Protein 2WFB (pdb70)

Foldseek 3Di:
DADAQWEWFQAQDDDQFGWTAQDQLQGQWIWIARNVVRDTDTGGLVVLNVDPDCSLVVRLVSCLVVRHAEYEHAFDDAVSFVSNVVSNHFYFYRRGPGGNNVRSVCVVVVNTDGDPGTDD

Radius of gyration: 12.36 Å; Cα contacts (8 Å, |Δi|>4): 293; chains: 1; bounding box: 31×24×32 Å

CATH classification: 3.30.420.130

Structure (mmCIF, N/CA/C/O backbone):
data_2WFB
#
_entry.id   2WFB
#
_cell.length_a   43.078
_cell.length_b   43.078
_cell.length_c   106.085
_cell.angle_alpha   90.00
_cell.angle_beta   90.00
_cell.angle_gamma   120.00
#
_symmetry.space_group_name_H-M   'P 31 2 1'
#
loop_
_entity.id
_entity.type
_entity.pdbx_description
1 polymer 'PUTATIVE UNCHARACTERIZED PROTEIN ORP'
2 non-polymer 'PHOSPHATE ION'
3 non-polymer 'ACETATE ION'
4 water water
#
loop_
_atom_site.group_PDB
_atom_site.id
_atom_site.type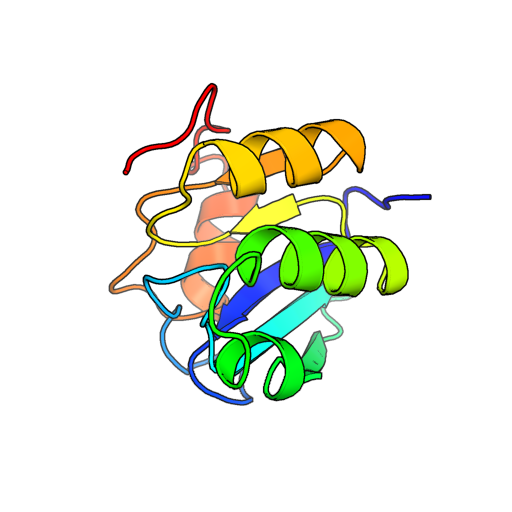_symbol
_atom_site.label_atom_id
_atom_site.label_alt_id
_atom_site.label_comp_id
_atom_site.label_asym_id
_atom_site.label_entity_id
_atom_site.label_seq_id
_atom_site.pdbx_PDB_ins_code
_atom_site.Cartn_x
_atom_site.Cartn_y
_atom_site.Cartn_z
_atom_site.occupancy
_atom_site.B_iso_or_equiv
_atom_site.auth_seq_id
_atom_site.auth_comp_id
_atom_site.auth_asym_id
_atom_site.auth_atom_id
_atom_site.pdbx_PDB_model_num
ATOM 1 N N . ALA A 1 1 ? 5.965 44.597 17.530 1.00 42.14 1 ALA A N 1
ATOM 2 C CA . ALA A 1 1 ? 4.832 45.021 16.641 1.00 41.38 1 ALA A CA 1
ATOM 3 C C . ALA A 1 1 ? 4.642 44.047 15.470 1.00 40.80 1 ALA A C 1
ATOM 4 O O . ALA A 1 1 ? 5.494 43.171 15.235 1.00 41.00 1 ALA A O 1
ATOM 6 N N . SER A 1 2 ? 3.524 44.189 14.755 1.00 39.21 2 SER A N 1
ATOM 7 C CA . SER A 1 2 ? 3.243 43.346 13.585 1.00 37.74 2 SER A CA 1
ATOM 8 C C . SER A 1 2 ? 4.034 43.821 12.361 1.00 36.45 2 SER A C 1
ATOM 9 O O . SER A 1 2 ? 4.087 45.014 12.076 1.00 36.50 2 SER A O 1
ATOM 12 N N . HIS A 1 3 ? 4.638 42.879 11.648 1.00 34.64 3 HIS A N 1
ATOM 13 C CA . HIS A 1 3 ? 5.404 43.165 10.453 1.00 33.03 3 HIS A CA 1
ATOM 14 C C . HIS A 1 3 ? 4.625 42.672 9.242 1.00 31.18 3 HIS A C 1
ATOM 15 O O . HIS A 1 3 ? 4.330 41.490 9.116 1.00 30.08 3 HIS A O 1
ATOM 22 N N . MET A 1 4 ? 4.286 43.599 8.356 1.00 29.06 4 MET A N 1
ATOM 23 C CA . MET A 1 4 ? 3.378 43.327 7.240 1.00 27.18 4 MET A CA 1
ATOM 24 C C . MET A 1 4 ? 3.804 42.152 6.324 1.00 25.06 4 MET A C 1
ATOM 25 O O . MET A 1 4 ? 2.952 41.382 5.857 1.00 25.31 4 MET A O 1
ATOM 30 N N . GLN A 1 5 ? 5.104 42.008 6.106 1.00 22.74 5 GLN A N 1
ATOM 31 C CA . GLN A 1 5 ? 5.650 40.940 5.273 1.00 21.28 5 GLN A CA 1
ATOM 32 C C . GLN A 1 5 ? 5.847 39.607 5.987 1.00 20.77 5 GLN A C 1
ATOM 33 O O . GLN A 1 5 ? 6.447 38.705 5.422 1.00 20.32 5 GLN A O 1
ATOM 39 N N . ARG A 1 6 ? 5.361 39.485 7.228 1.00 20.23 6 ARG A N 1
ATOM 40 C CA . ARG A 1 6 ? 5.288 38.166 7.900 1.00 19.91 6 ARG A CA 1
ATOM 41 C C . ARG A 1 6 ? 3.866 37.669 7.798 1.00 18.35 6 ARG A C 1
ATOM 42 O O . ARG A 1 6 ? 2.946 38.203 8.425 1.00 17.18 6 ARG A O 1
ATOM 50 N N . ILE A 1 7 ? 3.708 36.663 6.959 1.00 17.65 7 ILE A N 1
ATOM 51 C CA . ILE A 1 7 ? 2.395 36.159 6.585 1.00 16.34 7 ILE A CA 1
ATOM 52 C C . ILE A 1 7 ? 2.169 34.841 7.330 1.00 15.53 7 ILE A C 1
ATOM 53 O O . ILE A 1 7 ? 2.917 33.905 7.133 1.00 15.49 7 ILE A O 1
ATOM 58 N N . ALA A 1 8 ? 1.164 34.804 8.210 1.00 14.50 8 ALA A N 1
ATOM 59 C CA . ALA A 1 8 ? 0.777 33.575 8.880 1.00 14.74 8 ALA A CA 1
ATOM 60 C C . ALA A 1 8 ? -0.346 32.889 8.096 1.00 14.04 8 ALA A C 1
ATOM 61 O O . ALA A 1 8 ? -1.273 33.525 7.634 1.00 15.00 8 ALA A O 1
ATOM 63 N N . VAL A 1 9 ? -0.240 31.584 7.939 1.00 13.69 9 VAL A N 1
ATOM 64 C CA . VAL A 1 9 ? -1.263 30.840 7.233 1.00 12.99 9 VAL A CA 1
ATOM 65 C C . VAL A 1 9 ? -1.658 29.681 8.140 1.00 13.36 9 VAL A C 1
ATOM 66 O O . VAL A 1 9 ? -0.786 28.935 8.569 1.00 12.76 9 VAL A O 1
ATOM 70 N N . THR A 1 10 ? -2.960 29.537 8.427 1.00 12.76 10 THR A N 1
ATOM 71 C CA . THR A 1 10 ? -3.454 28.388 9.205 1.00 13.60 10 THR A CA 1
ATOM 72 C C . THR A 1 10 ? -3.130 27.075 8.504 1.00 14.39 10 THR A C 1
ATOM 73 O O . THR A 1 10 ? -3.301 26.944 7.296 1.00 13.95 10 THR A O 1
ATOM 77 N N . ALA A 1 11 ? -2.628 26.106 9.271 1.00 15.09 11 ALA A N 1
ATOM 78 C CA . ALA A 1 11 ? -2.033 24.925 8.683 1.00 15.72 11 ALA A CA 1
ATOM 79 C C . ALA A 1 11 ? -2.396 23.677 9.475 1.00 17.11 11 ALA A C 1
ATOM 80 O O . ALA A 1 11 ? -2.636 23.735 10.681 1.00 16.84 11 ALA A O 1
ATOM 82 N N . GLU A 1 12 ? -2.425 22.548 8.782 1.00 18.52 12 GLU A N 1
ATOM 83 C CA . GLU A 1 12 ? -2.819 21.287 9.374 1.00 20.75 12 GLU A CA 1
ATOM 84 C C . GLU A 1 12 ? -1.597 20.571 9.958 1.00 22.42 12 GLU A C 1
ATOM 85 O O . GLU A 1 12 ? -1.724 19.540 10.621 1.00 23.73 12 GLU A O 1
ATOM 91 N N . GLY A 1 13 ? -0.426 21.178 9.765 1.00 22.99 13 GLY A N 1
ATOM 92 C CA . GLY A 1 13 ? 0.876 20.643 10.149 1.00 23.23 13 GLY A CA 1
ATOM 93 C C . GLY A 1 13 ? 1.974 21.386 9.371 1.00 24.07 13 GLY A C 1
ATOM 94 O O . GLY A 1 13 ? 1.686 22.317 8.605 1.00 23.04 13 GLY A O 1
ATOM 95 N N . PRO A 1 14 ? 3.239 20.982 9.550 1.00 24.43 14 PRO A N 1
ATOM 96 C CA . PRO A 1 14 ? 4.365 21.718 8.923 1.00 24.76 14 PRO A CA 1
ATOM 97 C C . PRO A 1 14 ? 4.462 21.515 7.402 1.00 24.83 14 PRO A C 1
ATOM 98 O O . PRO A 1 14 ? 3.978 20.513 6.896 1.00 25.29 14 PRO A O 1
ATOM 102 N N . GLY A 1 15 ? 5.061 22.468 6.685 1.00 24.83 15 GLY A N 1
ATOM 103 C CA . GLY A 1 15 ? 5.334 22.298 5.260 1.00 24.32 15 GLY A CA 1
ATOM 104 C C . GLY A 1 15 ? 4.604 23.283 4.377 1.00 24.46 15 GLY A C 1
ATOM 105 O O . GLY A 1 15 ? 3.437 23.591 4.612 1.00 24.94 15 GLY A O 1
ATOM 106 N N . LEU A 1 16 ? 5.283 23.761 3.341 1.00 23.72 16 LEU A N 1
ATOM 107 C CA . LEU A 1 16 ? 4.691 24.726 2.433 1.00 23.58 16 LEU A CA 1
ATOM 108 C C . LEU A 1 16 ? 3.653 24.123 1.499 1.00 22.83 16 LEU A C 1
ATOM 109 O O . LEU A 1 16 ? 2.821 24.829 0.956 1.00 22.79 16 LEU A O 1
ATOM 114 N N . ASP A 1 17 ? 3.681 22.808 1.321 1.00 22.25 17 ASP A N 1
ATOM 115 C CA . ASP A 1 17 ? 2.775 22.189 0.374 1.00 21.98 17 ASP A CA 1
ATOM 116 C C . ASP A 1 17 ? 1.602 21.447 0.994 1.00 20.70 17 ASP A C 1
ATOM 117 O O . ASP A 1 17 ? 0.814 20.847 0.276 1.00 20.89 17 ASP A O 1
ATOM 122 N N . GLY A 1 18 ? 1.467 21.511 2.318 1.00 19.81 18 GLY A N 1
ATOM 123 C CA . GLY A 1 18 ? 0.247 21.040 2.988 1.00 18.24 18 GLY A CA 1
ATOM 124 C C . GLY A 1 18 ? -0.876 22.041 2.767 1.00 17.15 18 GLY A C 1
ATOM 125 O O . GLY A 1 18 ? -0.624 23.173 2.395 1.00 16.94 18 GLY A O 1
ATOM 126 N N . LEU A 1 19 ? -2.118 21.647 3.034 1.00 15.91 19 LEU A N 1
ATOM 127 C CA . LEU A 1 19 ? -3.275 22.503 2.773 1.00 15.00 19 LEU A CA 1
ATOM 128 C C . LEU A 1 19 ? -3.465 23.520 3.869 1.00 14.86 19 LEU A C 1
ATOM 129 O O . LEU A 1 19 ? -3.098 23.255 4.997 1.00 14.47 19 LEU A O 1
ATOM 134 N N . VAL A 1 20 ? -4.075 24.662 3.549 1.00 13.77 20 VAL A N 1
ATOM 135 C CA . VAL A 1 20 ? -4.484 25.560 4.604 1.00 14.85 20 VAL A CA 1
ATOM 136 C C . VAL A 1 20 ? -5.608 24.904 5.438 1.00 15.30 20 VAL A C 1
ATOM 137 O O . VAL A 1 20 ? -6.520 24.226 4.895 1.00 14.94 20 VAL A O 1
ATOM 141 N N . ASP A 1 21 ? -5.484 25.036 6.749 1.00 14.77 21 ASP A N 1
ATOM 142 C CA . ASP A 1 21 ? -6.508 24.574 7.680 1.00 15.48 21 ASP A CA 1
ATOM 143 C C . ASP A 1 21 ? -7.680 25.542 7.539 1.00 15.71 21 ASP A C 1
ATOM 144 O O . ASP A 1 21 ? -7.480 26.737 7.716 1.00 16.19 21 ASP A O 1
ATOM 149 N N . PRO A 1 22 ? -8.910 25.047 7.246 1.00 15.99 22 PRO A N 1
ATOM 150 C CA . PRO A 1 22 ? -10.060 25.959 7.173 1.00 16.40 22 PRO A CA 1
ATOM 151 C C . PRO A 1 22 ? -10.371 26.676 8.493 1.00 16.50 22 PRO A C 1
ATOM 152 O O . PRO A 1 22 ? -11.098 27.655 8.492 1.00 16.69 22 PRO A O 1
ATOM 156 N N . ARG A 1 23 ? -9.820 26.200 9.602 1.00 15.40 23 ARG A N 1
ATOM 157 C CA . ARG A 1 23 ? -10.168 26.764 10.892 1.00 15.22 23 ARG A CA 1
ATOM 158 C C . ARG A 1 23 ? -9.058 27.639 11.388 1.00 14.55 23 ARG A C 1
ATOM 159 O O . ARG A 1 23 ? -7.890 27.475 11.005 1.00 14.15 23 ARG A O 1
ATOM 167 N N . PHE A 1 24 ? -9.423 28.592 12.226 1.00 14.40 24 PHE A N 1
ATOM 168 C CA . PHE A 1 24 ? -8.436 29.512 12.768 1.00 13.78 24 PHE A CA 1
ATOM 169 C C . PHE A 1 24 ? -8.030 29.204 14.213 1.00 14.09 24 PHE A C 1
ATOM 170 O O . PHE A 1 24 ? -6.909 28.778 14.457 1.00 14.70 24 PHE A O 1
ATOM 178 N N . GLY A 1 25 ? -8.934 29.419 15.170 1.00 14.46 25 GLY A N 1
ATOM 179 C CA . GLY A 1 25 ? -8.600 29.260 16.588 1.00 14.00 25 GLY A CA 1
ATOM 180 C C . GLY A 1 25 ? -8.125 27.871 16.952 1.00 14.68 25 GLY A C 1
ATOM 181 O O . GLY A 1 25 ? -7.260 27.711 17.826 1.00 14.33 25 GLY A O 1
ATOM 182 N N . ARG A 1 26 ? -8.666 26.878 16.248 1.00 14.86 26 ARG A N 1
ATOM 183 C CA . ARG A 1 26 ? -8.382 25.475 16.499 1.00 14.91 26 ARG A CA 1
ATOM 184 C C . ARG A 1 26 ? -7.593 24.820 15.353 1.00 14.83 26 ARG A C 1
ATOM 185 O O . ARG A 1 26 ? -7.584 23.580 15.221 1.00 15.45 26 ARG A O 1
ATOM 193 N N . ALA A 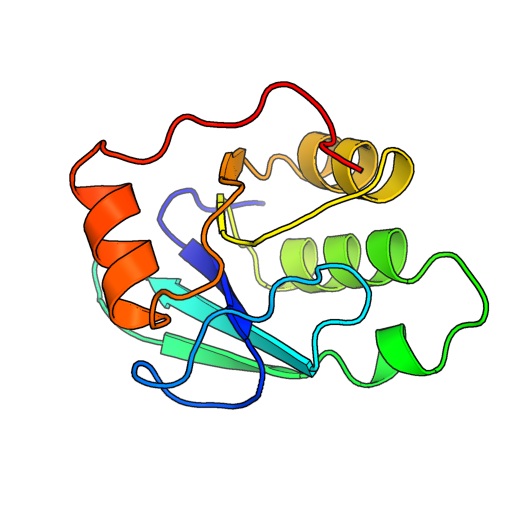1 27 ? -6.918 25.638 14.539 1.00 13.16 27 ALA A N 1
ATOM 194 C CA . ALA A 1 27 ? -5.929 25.121 13.588 1.00 12.66 27 ALA A CA 1
ATOM 195 C C . ALA A 1 27 ? -4.850 24.332 14.311 1.00 12.40 27 ALA A C 1
ATOM 196 O O . ALA A 1 27 ? -4.508 24.629 15.459 1.00 12.46 27 ALA A O 1
ATOM 198 N N . ALA A 1 28 ? -4.278 23.332 13.649 1.00 13.14 28 ALA A N 1
ATOM 199 C CA . ALA A 1 28 ? -3.115 22.605 14.229 1.00 13.78 28 ALA A CA 1
ATOM 200 C C . ALA A 1 28 ? -1.937 23.574 14.517 1.00 13.80 28 ALA A C 1
ATOM 201 O O . ALA A 1 28 ? -1.213 23.434 15.510 1.00 13.06 28 ALA A O 1
ATOM 203 N N . GLY A 1 29 ? -1.770 24.561 13.641 1.00 13.19 29 GLY A N 1
ATOM 204 C CA . GLY A 1 29 ? -0.680 25.503 13.749 1.00 12.87 29 GLY A CA 1
ATOM 205 C C . GLY A 1 29 ? -0.726 26.488 12.599 1.00 13.14 29 GLY A C 1
ATOM 206 O O . GLY A 1 29 ? -1.715 26.553 11.860 1.00 12.60 29 GLY A O 1
ATOM 207 N N . PHE A 1 30 ? 0.363 27.243 12.453 1.00 13.16 30 PHE A N 1
ATOM 208 C CA . PHE A 1 30 ? 0.492 28.312 11.464 1.00 13.42 30 PHE A CA 1
ATOM 209 C C . PHE A 1 30 ? 1.845 28.188 10.838 1.00 13.87 30 PHE A C 1
ATOM 210 O O . PHE A 1 30 ? 2.847 28.081 11.543 1.00 14.11 30 PHE A O 1
ATOM 218 N N . VAL A 1 31 ? 1.878 28.184 9.516 1.00 14.16 31 VAL A N 1
ATOM 219 C CA . VAL A 1 31 ? 3.124 28.349 8.802 1.00 15.38 31 VAL A CA 1
ATOM 220 C C . VAL A 1 31 ? 3.287 29.855 8.613 1.00 16.40 31 VAL A C 1
ATOM 221 O O . VAL A 1 31 ? 2.442 30.507 7.997 1.00 16.98 31 VAL A O 1
ATOM 225 N N . VAL A 1 32 ? 4.354 30.404 9.185 1.00 17.33 32 VAL A N 1
ATOM 226 C CA . VAL A 1 32 ? 4.634 31.831 9.123 1.00 18.56 32 VAL A CA 1
ATOM 227 C C . VAL A 1 32 ? 5.762 32.068 8.114 1.00 19.95 32 VAL A C 1
ATOM 228 O O . VAL A 1 32 ? 6.839 31.506 8.271 1.00 19.70 32 VAL A O 1
ATOM 232 N N . VAL A 1 33 ? 5.513 32.883 7.094 1.00 22.04 33 VAL A N 1
ATOM 233 C CA . VAL A 1 33 ? 6.496 33.072 6.006 1.00 25.45 33 VAL A CA 1
ATOM 234 C C . VAL A 1 33 ? 6.862 34.538 5.835 1.00 27.65 33 VAL A C 1
ATOM 235 O O . VAL A 1 33 ? 6.008 35.423 5.945 1.00 27.67 33 VAL A O 1
ATOM 239 N N . ASP A 1 34 ? 8.140 34.787 5.571 1.00 30.19 34 ASP A N 1
ATOM 240 C CA . ASP A 1 34 ? 8.610 36.124 5.271 1.00 32.80 34 ASP A CA 1
ATOM 241 C C . ASP A 1 34 ? 8.477 36.322 3.767 1.00 33.46 34 ASP A C 1
ATOM 242 O O . ASP A 1 34 ? 9.191 35.663 2.999 1.00 33.86 34 ASP A O 1
ATOM 247 N N . ALA A 1 35 ? 7.571 37.215 3.355 1.00 34.45 35 ALA A N 1
ATOM 248 C CA . ALA A 1 35 ? 7.252 37.442 1.927 1.00 35.99 35 ALA A CA 1
ATOM 249 C C . ALA A 1 35 ? 8.502 37.693 1.060 1.00 37.54 35 ALA A C 1
ATOM 250 O O . ALA A 1 35 ? 8.545 37.333 -0.116 1.00 38.04 35 ALA A O 1
ATOM 252 N N . ALA A 1 36 ? 9.489 38.336 1.662 1.00 39.54 36 ALA A N 1
ATOM 253 C CA . ALA A 1 36 ? 10.843 38.438 1.134 1.00 42.04 36 ALA A CA 1
ATOM 254 C C . ALA A 1 36 ? 11.669 38.534 2.397 1.00 43.27 36 ALA A C 1
ATOM 255 O O . ALA A 1 36 ? 11.844 39.668 2.887 1.00 44.32 36 ALA A O 1
ATOM 257 N N . THR A 1 37 ? 12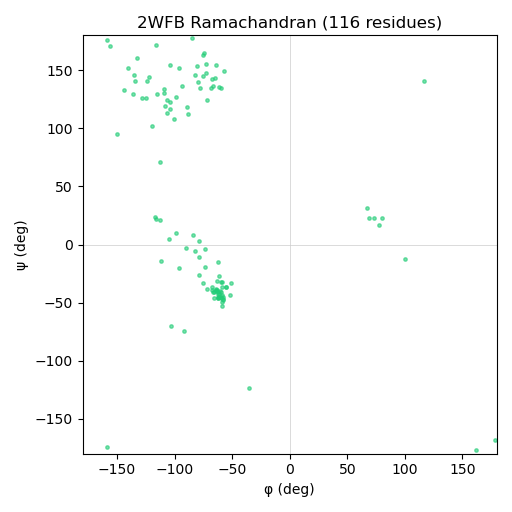.228 37.431 2.934 1.00 43.81 37 THR A N 1
ATOM 258 C CA . THR A 1 37 ? 12.785 36.215 2.250 1.00 44.07 37 THR A CA 1
ATOM 259 C C . THR A 1 37 ? 12.256 35.536 0.959 1.00 43.61 37 THR A C 1
ATOM 260 O O . THR A 1 37 ? 12.144 36.242 -0.056 1.00 44.40 37 THR A O 1
ATOM 264 N N . MET A 1 38 ? 11.893 34.236 0.920 1.00 42.45 38 MET A N 1
ATOM 265 C CA . MET A 1 38 ? 10.846 33.520 1.684 1.00 40.88 38 MET A CA 1
ATOM 266 C C . MET A 1 38 ? 11.206 32.444 2.741 1.00 38.75 38 MET A C 1
ATOM 267 O O . MET A 1 38 ? 10.950 31.252 2.552 1.00 38.94 38 MET A O 1
ATOM 272 N N . ALA A 1 39 ? 11.747 32.853 3.872 1.00 36.23 39 ALA A N 1
ATOM 273 C CA . ALA A 1 39 ? 11.942 31.930 4.973 1.00 33.89 39 ALA A CA 1
ATOM 274 C C . ALA A 1 39 ? 10.582 31.591 5.619 1.00 32.31 39 ALA A C 1
ATOM 275 O O . ALA A 1 39 ? 9.673 32.420 5.639 1.00 31.66 39 ALA A O 1
ATOM 277 N N . ALA A 1 40 ? 10.455 30.364 6.121 1.00 30.38 40 ALA A N 1
ATOM 278 C CA . ALA A 1 40 ? 9.233 29.902 6.778 1.00 28.40 40 ALA A CA 1
ATOM 279 C C . ALA A 1 40 ? 9.506 29.145 8.084 1.00 27.21 40 ALA A C 1
ATOM 280 O O . ALA A 1 40 ? 10.507 28.446 8.204 1.00 27.35 40 ALA A O 1
ATOM 282 N N . GLU A 1 41 ? 8.617 29.282 9.062 1.00 24.92 41 GLU A N 1
ATOM 283 C CA . GLU A 1 41 ? 8.669 28.448 10.259 1.00 23.24 41 GLU A CA 1
ATOM 284 C C . GLU A 1 41 ? 7.266 27.906 10.534 1.00 21.76 41 GLU A C 1
ATOM 285 O O . GLU A 1 41 ? 6.287 28.451 10.033 1.00 21.66 41 GLU A O 1
ATOM 291 N N . TYR A 1 42 ? 7.180 26.836 11.317 1.00 19.96 42 TYR A N 1
ATOM 292 C CA . TYR A 1 42 ? 5.908 26.306 11.771 1.00 19.07 42 TYR A CA 1
ATOM 293 C C . TYR A 1 42 ? 5.700 26.619 13.250 1.00 18.49 42 TYR A C 1
ATOM 294 O O . TYR A 1 42 ? 6.544 26.294 14.090 1.00 19.14 42 TYR A O 1
ATOM 303 N N . VAL A 1 43 ? 4.588 27.276 13.553 1.00 17.78 43 VAL A N 1
ATOM 304 C CA . VAL A 1 43 ? 4.217 27.681 14.908 1.00 17.53 43 VAL A CA 1
ATOM 305 C C . VAL A 1 43 ? 3.079 26.766 15.356 1.00 18.13 43 VAL A C 1
ATOM 306 O O . VAL A 1 43 ? 1.985 26.793 14.787 1.00 16.63 43 VAL A O 1
ATOM 310 N N . ASP A 1 44 ? 3.372 25.934 16.351 1.00 18.27 44 ASP A N 1
ATOM 311 C CA . ASP A 1 44 ? 2.412 24.971 16.892 1.00 19.44 44 ASP A CA 1
ATOM 312 C C . ASP A 1 44 ? 1.258 25.670 17.632 1.00 18.66 44 ASP A C 1
ATOM 313 O O . ASP A 1 44 ? 1.484 26.589 18.406 1.00 19.17 44 ASP A O 1
ATOM 318 N N . ASN A 1 45 ? 0.031 25.237 17.387 1.00 17.69 45 ASN A N 1
ATOM 319 C CA . ASN A 1 45 ? -1.150 25.838 18.021 1.00 17.95 45 ASN A CA 1
ATOM 320 C C . ASN A 1 45 ? -1.896 24.837 18.925 1.00 19.25 45 ASN A C 1
ATOM 321 O O . ASN A 1 45 ? -3.100 24.983 19.188 1.00 18.99 45 ASN A O 1
ATOM 326 N N . GLY A 1 46 ? -1.171 23.820 19.401 1.00 21.00 46 GLY A N 1
ATOM 327 C CA . GLY A 1 46 ? -1.755 22.752 20.245 1.00 21.75 46 GLY A CA 1
ATOM 328 C C . GLY A 1 46 ? -2.461 23.260 21.494 1.00 22.59 46 GLY A C 1
ATOM 329 O O . GLY A 1 46 ? -3.504 22.721 21.892 1.00 23.45 46 GLY A O 1
ATOM 330 N N . ALA A 1 47 ? -1.908 24.313 22.098 1.00 22.52 47 ALA A N 1
ATOM 331 C CA . ALA A 1 47 ? -2.464 24.925 23.303 1.00 22.44 47 ALA A CA 1
ATOM 332 C C . ALA A 1 47 ? -3.875 25.436 23.113 1.00 22.73 47 ALA A C 1
ATOM 333 O O . ALA A 1 47 ? -4.727 25.229 23.984 1.00 22.94 47 ALA A O 1
ATOM 335 N N . SER A 1 48 ? -4.110 26.141 22.004 1.00 21.52 48 SER A N 1
ATOM 336 C CA . SER A 1 48 ? -5.439 26.659 21.698 1.00 21.09 48 SER A CA 1
ATOM 337 C C . SER A 1 48 ? -6.502 25.561 21.561 1.00 20.75 48 SER A C 1
ATOM 338 O O . SER A 1 48 ? -7.621 25.736 22.019 1.00 20.46 48 SER A O 1
ATOM 341 N N . GLN A 1 49 ? -6.141 24.445 20.936 1.00 20.98 49 GLN A N 1
ATOM 342 C CA . GLN A 1 49 ? -7.047 23.316 20.729 1.00 21.14 49 GLN A CA 1
ATOM 343 C C . GLN A 1 49 ? -7.584 22.658 22.013 1.00 21.68 49 GLN A C 1
ATOM 344 O O . GLN A 1 49 ? -8.677 22.084 22.002 1.00 22.36 49 GLN A O 1
ATOM 350 N N . THR A 1 50 ? -6.835 22.738 23.118 1.00 21.01 50 THR A N 1
ATOM 351 C CA . THR A 1 50 ? -7.261 22.140 24.392 1.00 21.03 50 THR A CA 1
ATOM 352 C C . THR A 1 50 ? -8.311 22.978 25.156 1.00 21.38 50 THR A C 1
ATOM 353 O O . THR A 1 50 ? -8.915 22.488 26.121 1.00 21.63 50 THR A O 1
ATOM 357 N N . LEU A 1 51 ? -8.541 24.217 24.716 1.00 21.26 51 LEU A N 1
ATOM 358 C CA . LEU A 1 51 ? -9.387 25.159 25.439 1.00 21.42 51 LEU A CA 1
ATOM 359 C C . LEU A 1 51 ? -10.880 24.940 25.157 1.00 22.70 51 LEU A C 1
ATOM 360 O O . LEU A 1 51 ? -11.262 24.571 24.044 1.00 22.20 51 LEU A O 1
ATOM 365 N N . SER A 1 52 ? -11.723 25.172 26.169 1.00 22.59 52 SER A N 1
ATOM 366 C CA . SER A 1 52 ? -13.158 25.000 25.988 1.00 23.16 52 SER A CA 1
ATOM 367 C C . SER A 1 52 ? -13.768 26.174 25.271 1.00 22.78 52 SER A C 1
ATOM 368 O O . SER A 1 52 ? -14.796 26.028 24.633 1.00 23.44 52 SER A O 1
ATOM 371 N N . HIS A 1 53 ? -13.140 27.334 25.393 1.00 22.40 53 HIS A N 1
ATOM 372 C CA . HIS A 1 53 ? -13.568 28.535 24.697 1.00 22.54 53 HIS A CA 1
ATOM 373 C C . HIS A 1 53 ? -12.362 29.467 24.574 1.00 21.63 53 HIS A C 1
ATOM 374 O O . HIS A 1 53 ? -11.334 29.235 25.186 1.00 21.29 53 HIS A O 1
ATOM 381 N N . GLY A 1 54 ? -12.489 30.537 23.805 1.00 20.92 54 GLY A N 1
ATOM 382 C CA . GLY A 1 54 ? -11.396 31.492 23.684 1.00 20.18 54 GLY A CA 1
ATOM 383 C C . GLY A 1 54 ? -10.169 30.965 22.946 1.00 18.79 54 GLY A C 1
ATOM 384 O O . GLY A 1 54 ? -9.072 31.484 23.113 1.00 18.63 54 GLY A O 1
ATOM 385 N N . ALA A 1 55 ? -10.355 29.950 22.114 1.00 18.31 55 ALA A N 1
ATOM 386 C CA . ALA A 1 55 ? -9.273 29.444 21.275 1.00 17.27 55 ALA A CA 1
ATOM 387 C C . ALA A 1 55 ? -8.784 30.490 20.253 1.00 17.36 55 ALA A C 1
ATOM 388 O O . ALA A 1 55 ? -7.595 30.624 20.036 1.00 17.68 55 ALA A O 1
ATOM 390 N N . GLY A 1 56 ? -9.688 31.277 19.681 1.00 17.39 56 GLY A N 1
ATOM 391 C CA . GLY A 1 56 ? -9.294 32.259 18.678 1.00 17.17 56 GLY A CA 1
ATOM 392 C C . GLY A 1 56 ? -8.617 33.458 19.281 1.00 17.46 56 GLY A C 1
ATOM 393 O O . GLY A 1 56 ? -7.755 34.059 18.661 1.00 17.50 56 GLY A O 1
ATOM 394 N N . ILE A 1 57 ? -9.024 33.827 20.493 1.00 17.44 57 ILE A N 1
ATOM 395 C CA . ILE A 1 57 ? -8.290 34.807 21.289 1.00 17.33 57 ILE A CA 1
ATOM 396 C C . ILE A 1 57 ? -6.869 34.313 21.609 1.00 17.36 57 ILE A C 1
ATOM 397 O O . ILE A 1 57 ? -5.899 35.043 21.417 1.00 17.42 57 ILE A O 1
ATOM 402 N N . ASN A 1 58 ? -6.733 33.061 22.025 1.00 17.41 58 ASN A N 1
ATOM 403 C CA . ASN A 1 58 ? -5.397 32.527 22.281 1.00 17.87 58 ASN A CA 1
ATOM 404 C C . ASN A 1 58 ? -4.532 32.457 21.031 1.00 17.51 58 ASN A C 1
ATOM 405 O O . ASN A 1 58 ? -3.342 32.720 21.083 1.00 16.95 5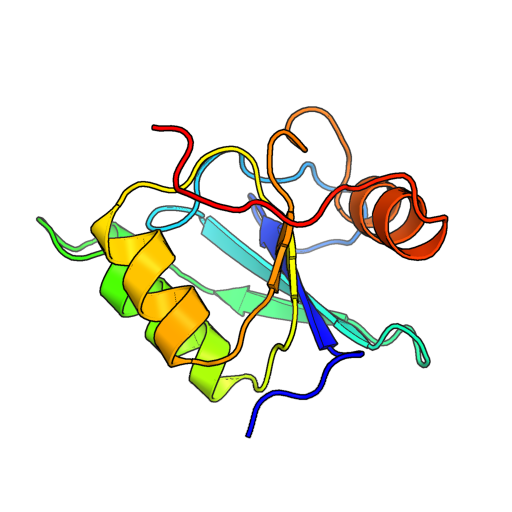8 ASN A O 1
ATOM 410 N N . ALA A 1 59 ? -5.131 32.062 19.911 1.00 17.21 59 ALA A N 1
ATOM 411 C CA . ALA A 1 59 ? -4.419 31.947 18.651 1.00 17.04 59 ALA A CA 1
ATOM 412 C C . ALA A 1 59 ? -3.953 33.317 18.163 1.00 17.01 59 ALA A C 1
ATOM 413 O O . ALA A 1 59 ? -2.817 33.460 17.691 1.00 17.12 59 ALA A O 1
ATOM 415 N N . ALA A 1 60 ? -4.811 34.333 18.316 1.00 17.09 60 ALA A N 1
ATOM 416 C CA . ALA A 1 60 ? -4.463 35.706 17.961 1.00 17.46 60 ALA A CA 1
ATOM 417 C C . ALA A 1 60 ? -3.250 36.192 18.756 1.00 18.45 60 ALA A C 1
ATOM 418 O O . ALA A 1 60 ? -2.367 36.872 18.206 1.00 18.78 60 ALA A O 1
ATOM 420 N N . GLN A 1 61 ? -3.203 35.839 20.045 1.00 19.33 61 GLN A N 1
ATOM 421 C CA . GLN A 1 61 ? -2.058 36.150 20.911 1.00 20.68 61 GLN A CA 1
ATOM 422 C C . GLN A 1 61 ? -0.788 35.397 20.515 1.00 20.36 61 GLN A C 1
ATOM 423 O O . GLN A 1 61 ? 0.289 35.974 20.540 1.00 20.94 61 GLN A O 1
ATOM 429 N N . VAL A 1 62 ? -0.912 34.135 20.114 1.00 20.48 62 VAL A N 1
ATOM 430 C CA . VAL A 1 62 ? 0.220 33.405 19.555 1.00 20.34 62 VAL A CA 1
ATOM 431 C C . VAL A 1 62 ? 0.796 34.139 18.317 1.00 20.67 62 VAL A C 1
ATOM 432 O O . VAL A 1 62 ? 2.012 34.335 18.215 1.00 20.61 62 VAL A O 1
ATOM 436 N N . LEU A 1 63 ? -0.074 34.553 17.398 1.00 21.04 63 LEU A N 1
ATOM 437 C CA . LEU A 1 63 ? 0.325 35.312 16.211 1.00 21.17 63 LEU A CA 1
ATOM 438 C C . LEU A 1 63 ? 0.926 36.690 16.498 1.00 21.45 63 LEU A C 1
ATOM 439 O O . LEU A 1 63 ? 1.852 37.097 15.827 1.00 21.28 63 LEU A O 1
ATOM 444 N N . ALA A 1 64 ? 0.392 37.414 17.474 1.00 21.73 64 ALA A N 1
ATOM 445 C CA . ALA A 1 64 ? 0.935 38.715 17.814 1.00 22.12 64 ALA A CA 1
ATOM 446 C C . ALA A 1 64 ? 2.364 38.528 18.314 1.00 23.12 64 ALA A C 1
ATOM 447 O O . ALA A 1 64 ? 3.240 39.302 17.957 1.00 22.67 64 ALA A O 1
ATOM 449 N N . LYS A 1 65 ? 2.594 37.466 19.092 1.00 23.99 65 LYS A N 1
ATOM 450 C CA . LYS A 1 65 ? 3.936 37.087 19.575 1.00 25.17 65 LYS A CA 1
ATOM 451 C C . LYS A 1 65 ? 4.932 36.710 18.489 1.00 25.35 65 LYS A C 1
ATOM 452 O O . LYS A 1 65 ? 6.135 36.940 18.645 1.00 25.45 65 LYS A O 1
ATOM 458 N N . SER A 1 66 ? 4.453 36.146 17.385 1.00 25.05 66 SER A N 1
ATOM 459 C CA . SER A 1 66 ? 5.345 35.856 16.265 1.00 24.97 66 SER A CA 1
ATOM 460 C C . SER A 1 66 ? 5.604 37.086 15.362 1.00 24.06 66 SER A C 1
ATOM 461 O O . SER A 1 66 ? 6.413 37.023 14.452 1.00 24.35 66 SER A O 1
ATOM 464 N N . GLY A 1 67 ? 4.927 38.198 15.626 1.00 23.29 67 GLY A N 1
ATOM 465 C CA . GLY A 1 67 ? 5.060 39.407 14.813 1.00 22.06 67 GLY A CA 1
ATOM 466 C C . GLY A 1 67 ? 4.408 39.375 13.432 1.00 21.75 67 GLY A C 1
ATOM 467 O O . GLY A 1 67 ? 4.794 40.135 12.542 1.00 21.72 67 GLY A O 1
ATOM 468 N N . ALA A 1 68 ? 3.414 38.508 13.252 1.00 20.42 68 ALA A N 1
ATOM 469 C CA . ALA A 1 68 ? 2.718 38.348 11.967 1.00 19.07 68 ALA A CA 1
ATOM 470 C C . ALA A 1 68 ? 1.910 39.585 11.634 1.00 17.74 68 ALA A C 1
ATOM 471 O O . ALA A 1 68 ? 1.330 40.186 12.514 1.00 18.88 68 ALA A O 1
ATOM 473 N N . GLY A 1 69 ? 1.854 39.977 10.367 1.00 16.65 69 GLY A N 1
ATOM 474 C CA . GLY A 1 69 ? 1.024 41.126 10.000 1.00 15.82 69 GLY A CA 1
ATOM 475 C C . GLY A 1 69 ? -0.194 40.788 9.157 1.00 14.75 69 GLY A C 1
ATOM 476 O O . GLY A 1 69 ? -1.113 41.612 8.993 1.00 13.70 69 GLY A O 1
ATOM 477 N N . VAL A 1 70 ? -0.194 39.570 8.618 1.00 14.50 70 VAL A N 1
ATOM 478 C CA . VAL A 1 70 ? -1.271 39.070 7.758 1.00 12.64 70 VAL A CA 1
ATOM 479 C C . VAL A 1 70 ? -1.582 37.661 8.240 1.00 13.64 70 VAL A C 1
ATOM 480 O O . VAL A 1 70 ? -0.669 36.913 8.593 1.00 12.89 70 VAL A O 1
ATOM 484 N N . LEU A 1 71 ? -2.862 37.313 8.261 1.00 13.01 71 LEU A N 1
ATOM 485 C CA . LEU A 1 71 ? -3.271 35.941 8.530 1.00 14.07 71 LEU A CA 1
ATOM 486 C C . LEU A 1 71 ? -4.154 35.456 7.379 1.00 13.51 71 LEU A C 1
ATOM 487 O O . LEU A 1 71 ? -5.163 36.090 7.045 1.00 14.44 71 LEU A O 1
ATOM 492 N N . LEU A 1 72 ? -3.776 34.335 6.800 1.00 12.49 72 LEU A N 1
ATOM 493 C CA . LEU A 1 72 ? -4.550 33.716 5.741 1.00 13.34 72 LEU A CA 1
ATOM 494 C C . LEU A 1 72 ? -5.197 32.422 6.258 1.00 13.70 72 LEU A C 1
ATOM 495 O O . LEU A 1 72 ? -4.517 31.584 6.842 1.00 14.33 72 LEU A O 1
ATOM 500 N N . THR A 1 73 ? -6.500 32.259 6.025 1.00 14.11 73 THR A N 1
ATOM 501 C CA . THR A 1 73 ? -7.271 31.165 6.620 1.00 14.81 73 THR A CA 1
ATOM 502 C C . THR A 1 73 ? -8.563 30.866 5.837 1.00 15.11 73 THR A C 1
ATOM 503 O O . THR A 1 73 ? -8.791 31.423 4.749 1.00 13.24 73 THR A O 1
ATOM 507 N N . GLY A 1 74 ? -9.381 29.958 6.387 1.00 15.35 74 GLY A N 1
ATOM 508 C CA . GLY A 1 74 ? -10.714 29.713 5.868 1.00 15.37 74 GLY A CA 1
ATOM 509 C C . GLY A 1 74 ? -11.735 30.580 6.583 1.00 15.88 74 GLY A C 1
ATOM 510 O O . GLY A 1 74 ? -12.216 31.566 6.024 1.00 15.86 74 GLY A O 1
ATOM 511 N N . TYR A 1 75 ? -12.044 30.214 7.828 1.00 15.55 75 TYR A N 1
ATOM 512 C CA . TYR A 1 75 ? -13.109 30.843 8.617 1.00 16.42 75 TYR A CA 1
ATOM 513 C C . TYR A 1 75 ? -12.553 31.396 9.922 1.00 16.27 75 TYR A C 1
ATOM 514 O O . TYR A 1 75 ? -11.675 30.779 10.549 1.00 16.40 75 TYR A O 1
ATOM 523 N N . VAL A 1 76 ? -13.104 32.526 10.342 1.00 16.41 76 VAL A N 1
ATOM 524 C CA . VAL A 1 76 ? -12.777 33.146 11.626 1.00 17.29 76 VAL A CA 1
ATOM 525 C C . VAL A 1 76 ? -14.040 33.786 12.219 1.00 17.68 76 VAL A C 1
ATOM 526 O O . VAL A 1 76 ? -14.771 34.489 11.520 1.00 18.93 76 VAL A O 1
ATOM 530 N N . GLY A 1 77 ? -14.285 33.522 13.498 1.00 17.55 77 GLY A N 1
ATOM 531 C CA . GLY A 1 77 ? -15.474 34.004 14.204 1.00 18.12 77 GLY A CA 1
ATOM 532 C C . GLY A 1 77 ? -15.272 35.418 14.740 1.00 18.67 77 GLY A C 1
ATOM 533 O O . GLY A 1 77 ? -14.189 35.989 14.572 1.00 17.95 77 GLY A O 1
ATOM 534 N N . PRO A 1 78 ? -16.312 35.995 15.374 1.00 19.33 78 PRO A N 1
ATOM 535 C CA . PRO A 1 78 ? -16.306 37.424 15.765 1.00 19.65 78 PRO A CA 1
ATOM 536 C C . PRO A 1 78 ? -15.226 37.844 16.766 1.00 19.16 78 PRO A C 1
ATOM 537 O O . PRO A 1 78 ? -14.578 38.868 16.581 1.00 19.24 78 PRO A O 1
ATOM 541 N N . LYS A 1 79 ? -15.043 37.075 17.827 1.00 19.07 79 LYS A N 1
ATOM 542 C CA . LYS A 1 79 ? -14.094 37.475 18.847 1.00 18.59 79 LYS A CA 1
ATOM 543 C C . LYS A 1 79 ? -12.652 37.315 18.350 1.00 18.13 79 LYS A C 1
ATOM 544 O O . LYS A 1 79 ? -11.785 38.160 18.640 1.00 17.76 79 LYS A O 1
ATOM 550 N N . ALA A 1 80 ? -12.401 36.243 17.597 1.00 17.26 80 ALA A N 1
ATOM 551 C CA . ALA A 1 80 ? -11.096 36.034 16.995 1.00 16.30 80 ALA A CA 1
ATOM 552 C C . ALA A 1 80 ? -10.781 37.160 16.025 1.00 16.29 80 ALA A C 1
ATOM 553 O O . ALA A 1 80 ? -9.668 37.691 16.044 1.00 16.54 80 ALA A O 1
ATOM 555 N N . PHE A 1 81 ? -11.750 37.522 15.182 1.00 16.20 81 PHE A N 1
ATOM 556 C CA . PHE A 1 81 ? -11.557 38.614 14.237 1.00 17.16 81 PHE A CA 1
ATOM 557 C C . PHE A 1 81 ? -11.204 39.932 14.939 1.00 17.60 81 PHE A C 1
ATOM 558 O O . PHE A 1 81 ? -10.307 40.650 14.488 1.00 16.95 81 PHE A O 1
ATOM 566 N N . GLN A 1 82 ? -11.919 40.253 16.017 1.00 17.46 82 GLN A N 1
ATOM 567 C CA . GLN A 1 82 ? -11.655 41.481 16.792 1.00 18.36 82 GLN A CA 1
ATOM 568 C C . GLN A 1 82 ? -10.246 41.478 17.399 1.00 17.89 82 GLN A C 1
ATOM 569 O O . GLN A 1 82 ? -9.540 42.494 17.368 1.00 17.67 82 GLN A 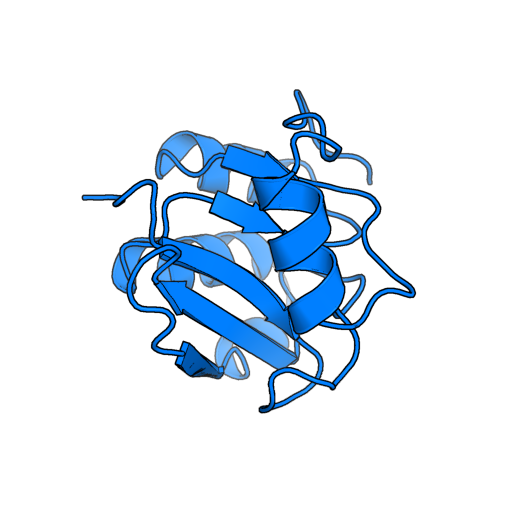O 1
ATOM 575 N N . ALA A 1 83 ? -9.852 40.327 17.944 1.00 17.00 83 ALA A N 1
ATOM 576 C CA . ALA A 1 83 ? -8.527 40.138 18.504 1.00 16.48 83 ALA A CA 1
ATOM 577 C C . ALA A 1 83 ? -7.420 40.320 17.445 1.00 16.96 83 ALA A C 1
ATOM 578 O O . ALA A 1 83 ? -6.407 40.958 17.730 1.00 16.65 83 ALA A O 1
ATOM 580 N N . LEU A 1 84 ? -7.616 39.781 16.237 1.00 16.22 84 LEU A N 1
ATOM 581 C CA . LEU A 1 84 ? -6.688 40.002 15.102 1.00 16.09 84 LEU A CA 1
ATOM 582 C C . LEU A 1 84 ? -6.571 41.467 14.655 1.00 16.81 84 LEU A C 1
ATOM 583 O O . LEU A 1 84 ? -5.458 41.968 14.432 1.00 17.19 84 LEU A O 1
ATOM 588 N N . GLN A 1 85 ? -7.705 42.148 14.523 1.00 17.58 85 GLN A N 1
ATOM 589 C CA . GLN A 1 85 ? -7.725 43.573 14.237 1.00 19.05 85 GLN A CA 1
ATOM 590 C C . GLN A 1 85 ? -6.975 44.328 15.340 1.00 19.08 85 GLN A C 1
ATOM 591 O O . GLN A 1 85 ? -6.091 45.144 15.037 1.00 19.53 85 GLN A O 1
ATOM 597 N N . ALA A 1 86 ? -7.313 44.025 16.608 1.00 18.46 86 ALA A N 1
ATOM 598 C CA . ALA A 1 86 ? -6.635 44.617 17.768 1.00 18.20 86 ALA A CA 1
ATOM 599 C C . ALA A 1 86 ? -5.113 44.450 17.659 1.00 18.26 86 ALA A C 1
ATOM 600 O O . ALA A 1 86 ? -4.361 45.395 17.900 1.00 19.53 86 ALA A O 1
ATOM 602 N N . ALA A 1 87 ? -4.649 43.271 17.259 1.00 17.56 87 ALA A N 1
ATOM 603 C CA . ALA A 1 87 ? -3.206 43.041 17.087 1.00 17.41 87 ALA A CA 1
ATOM 604 C C . ALA A 1 87 ? -2.593 43.708 15.834 1.00 17.30 87 ALA A C 1
ATOM 605 O O . ALA A 1 87 ? -1.373 43.689 15.632 1.00 17.97 87 ALA A O 1
ATOM 607 N N . GLY A 1 88 ? -3.422 44.333 15.014 1.00 17.25 88 GLY A N 1
ATOM 608 C CA . GLY A 1 88 ? -2.943 44.931 13.779 1.00 18.13 88 GLY A CA 1
ATOM 609 C C . GLY A 1 88 ? -2.738 43.949 12.631 1.00 18.82 88 GLY A C 1
ATOM 610 O O . GLY A 1 88 ? -1.987 44.229 11.709 1.00 20.08 88 GLY A O 1
ATOM 611 N N . ILE A 1 89 ? -3.402 42.804 12.668 1.00 17.85 89 ILE A N 1
ATOM 612 C CA . ILE A 1 89 ? -3.206 41.748 11.645 1.00 17.45 89 ILE A CA 1
ATOM 613 C C . ILE A 1 89 ? -4.315 41.820 10.582 1.00 17.92 89 ILE A C 1
ATOM 614 O O . ILE A 1 89 ? -5.493 41.841 10.918 1.00 18.32 89 ILE A O 1
ATOM 619 N N . LYS A 1 90 ? -3.933 41.892 9.308 1.00 17.79 90 LYS A N 1
ATOM 620 C CA . LYS A 1 90 ? -4.881 41.839 8.186 1.00 18.98 90 LYS A CA 1
ATOM 621 C C . LYS A 1 90 ? -5.284 40.394 7.897 1.00 17.77 90 LYS A C 1
ATOM 622 O O . LYS A 1 90 ? -4.454 39.499 7.943 1.00 17.62 90 LYS A O 1
ATOM 628 N N . VAL A 1 91 ? -6.561 40.186 7.604 1.00 16.81 91 VAL A N 1
ATOM 629 C CA . VAL A 1 91 ? -7.115 38.846 7.485 1.00 16.46 91 VAL A CA 1
ATOM 630 C C . VAL A 1 91 ? -7.579 38.577 6.069 1.00 16.24 91 VAL A C 1
ATOM 631 O O . VAL A 1 91 ? -8.283 39.398 5.482 1.00 16.64 91 VAL A O 1
ATOM 635 N N . GLY A 1 92 ? -7.136 37.452 5.515 1.00 16.22 92 GLY A N 1
ATOM 636 C CA . GLY A 1 92 ? -7.618 36.942 4.225 1.00 16.32 92 GLY A CA 1
ATOM 637 C C . GLY A 1 92 ? -8.442 35.713 4.546 1.00 16.50 92 GLY A C 1
ATOM 638 O O . GLY A 1 92 ? -8.037 34.890 5.352 1.00 17.50 92 GLY A O 1
ATOM 639 N N . GLN A 1 93 ? -9.613 35.601 3.952 1.00 16.93 93 GLN A N 1
ATOM 640 C CA . GLN A 1 93 ? -10.535 34.493 4.254 1.00 17.32 93 GLN A CA 1
ATOM 641 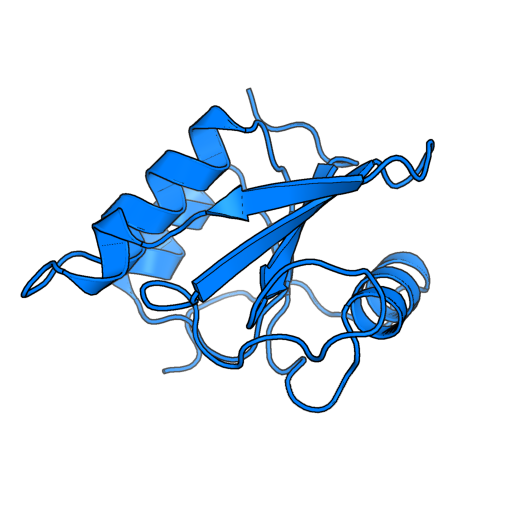C C . GLN A 1 93 ? -10.759 33.616 3.033 1.00 17.42 93 GLN A C 1
ATOM 642 O O . GLN A 1 93 ? -10.285 33.960 1.947 1.00 16.94 93 GLN A O 1
ATOM 648 N N . ASP A 1 94 ? -11.443 32.481 3.230 1.00 17.34 94 ASP A N 1
ATOM 649 C CA . ASP A 1 94 ? -11.962 31.621 2.139 1.00 17.99 94 ASP A CA 1
ATOM 650 C C . ASP A 1 94 ? -10.863 30.953 1.338 1.00 17.72 94 ASP A C 1
ATOM 651 O O . ASP A 1 94 ? -11.019 30.717 0.131 1.00 18.12 94 ASP A O 1
ATOM 656 N N . LEU A 1 95 ? -9.742 30.659 2.002 1.00 16.93 95 LEU A N 1
ATOM 657 C CA . LEU A 1 95 ? -8.583 30.067 1.331 1.00 17.29 95 LEU A CA 1
ATOM 658 C C . LEU A 1 95 ? -8.445 28.539 1.473 1.00 17.42 95 LEU A C 1
ATOM 659 O O . LEU A 1 95 ? -7.423 27.965 1.089 1.00 16.89 95 LEU A O 1
ATOM 664 N N . GLU A 1 96 ? -9.478 27.883 2.002 1.00 17.62 96 GLU A N 1
ATOM 665 C CA . GLU A 1 96 ? -9.465 26.431 2.121 1.00 17.70 96 GLU A CA 1
ATOM 666 C C . GLU A 1 96 ? -9.446 25.796 0.725 1.00 17.28 96 GLU A C 1
ATOM 667 O O . GLU A 1 96 ? -10.015 26.335 -0.245 1.00 16.26 96 GLU A O 1
ATOM 673 N N . GLY A 1 97 ? -8.714 24.687 0.624 1.00 16.61 97 GLY A N 1
ATOM 674 C CA . GLY A 1 97 ? -8.586 23.954 -0.626 1.00 16.28 97 GLY A CA 1
ATOM 675 C C . GLY A 1 97 ? -7.278 24.280 -1.321 1.00 16.62 97 GLY A C 1
ATOM 676 O O . GLY A 1 97 ? -6.894 23.597 -2.280 1.00 17.16 97 GLY A O 1
ATOM 677 N N . LEU A 1 98 ? -6.603 25.335 -0.850 1.00 15.97 98 LEU A N 1
ATOM 678 C CA . LEU A 1 98 ? -5.281 25.744 -1.370 1.00 14.91 98 LEU A CA 1
ATOM 679 C C . LEU A 1 98 ? -4.191 25.174 -0.487 1.00 15.18 98 LEU A C 1
ATOM 680 O O . LEU A 1 98 ? -4.431 24.916 0.718 1.00 14.71 98 LEU A O 1
ATOM 685 N N . THR A 1 99 ? -3.014 24.930 -1.068 1.00 14.72 99 THR A N 1
ATOM 686 C CA . THR A 1 99 ? -1.842 24.665 -0.259 1.00 14.06 99 THR A CA 1
ATOM 687 C C . THR A 1 99 ? -1.342 25.967 0.352 1.00 13.66 99 THR A C 1
ATOM 688 O O . THR A 1 99 ? -1.739 27.064 -0.061 1.00 13.47 99 THR A O 1
ATOM 692 N N . VAL A 1 100 ? -0.503 25.848 1.371 1.00 13.18 100 VAL A N 1
ATOM 693 C CA . VAL A 1 100 ? 0.024 27.029 2.040 1.00 13.70 100 VAL A CA 1
ATOM 694 C C . VAL A 1 100 ? 0.787 27.885 1.017 1.00 14.07 100 VAL A C 1
ATOM 695 O O . VAL A 1 100 ? 0.562 29.100 0.949 1.00 13.21 100 VAL A O 1
ATOM 699 N N . ARG A 1 101 ? 1.619 27.243 0.201 1.00 14.01 101 ARG A N 1
ATOM 700 C CA . ARG A 1 101 ? 2.380 27.958 -0.816 1.00 16.01 101 ARG A CA 1
ATOM 701 C C . ARG A 1 101 ? 1.472 28.712 -1.784 1.00 15.74 101 ARG A C 1
ATOM 702 O O . ARG A 1 101 ? 1.739 29.868 -2.115 1.00 16.21 101 ARG A O 1
ATOM 710 N N . GLN A 1 102 ? 0.385 28.067 -2.216 1.00 14.95 102 GLN A N 1
ATOM 711 C CA . GLN A 1 102 ? -0.552 28.681 -3.142 1.00 14.27 102 GLN A CA 1
ATOM 712 C C . GLN A 1 102 ? -1.303 29.831 -2.521 1.00 13.67 102 GLN A C 1
ATOM 713 O O . GLN A 1 102 ? -1.580 30.786 -3.208 1.00 14.17 102 GLN A O 1
ATOM 719 N N . ALA A 1 103 ? -1.663 29.751 -1.234 1.00 13.64 103 ALA A N 1
ATOM 720 C CA . ALA A 1 103 ? -2.378 30.850 -0.592 1.00 13.07 103 ALA A CA 1
ATOM 721 C C . ALA A 1 103 ? -1.496 32.115 -0.469 1.00 13.20 103 ALA A C 1
ATOM 722 O O . ALA A 1 103 ? -1.959 33.242 -0.687 1.00 12.29 103 ALA A O 1
ATOM 724 N N . VAL A 1 104 ? -0.228 31.917 -0.118 1.00 13.49 104 VAL A N 1
ATOM 725 C CA . VAL A 1 104 ? 0.696 33.034 0.012 1.00 14.32 104 VAL A CA 1
ATOM 726 C C . VAL A 1 104 ? 0.887 33.650 -1.368 1.00 14.88 104 VAL A C 1
ATOM 727 O O . VAL A 1 104 ? 0.791 34.874 -1.510 1.00 15.14 104 VAL A O 1
ATOM 731 N N . GLN A 1 105 ? 1.098 32.800 -2.381 1.00 15.47 105 GLN A N 1
ATOM 732 C CA . GLN A 1 105 ? 1.203 33.280 -3.777 1.00 16.62 105 GLN A CA 1
ATOM 733 C C . GLN A 1 105 ? -0.027 34.047 -4.262 1.00 16.46 105 GLN A C 1
ATOM 734 O O . GLN A 1 105 ? 0.143 35.116 -4.855 1.00 16.63 105 GLN A O 1
ATOM 740 N N . ARG A 1 106 ? -1.249 33.540 -4.029 1.00 17.00 106 ARG A N 1
ATOM 741 C CA . ARG A 1 106 ? -2.478 34.301 -4.397 1.00 18.05 106 ARG A CA 1
ATOM 742 C C . ARG A 1 106 ? -2.582 35.619 -3.640 1.00 17.28 106 ARG A C 1
ATOM 743 O O . ARG A 1 106 ? -3.007 36.620 -4.210 1.00 17.41 106 ARG A O 1
ATOM 751 N N . PHE A 1 107 ? -2.240 35.604 -2.351 1.00 16.46 107 PHE A N 1
ATOM 752 C CA . PHE A 1 107 ? -2.205 36.836 -1.563 1.00 15.90 107 PHE A CA 1
ATOM 753 C C . PHE A 1 107 ? -1.231 37.859 -2.163 1.00 16.27 107 PHE A C 1
ATOM 754 O O . PHE A 1 107 ? -1.621 38.999 -2.385 1.00 16.37 107 PHE A O 1
ATOM 762 N N . LEU A 1 108 ? 0.014 37.455 -2.399 1.00 16.01 108 LEU A N 1
ATOM 763 C CA . LEU A 1 108 ? 1.029 38.345 -3.010 1.00 17.17 108 LEU A CA 1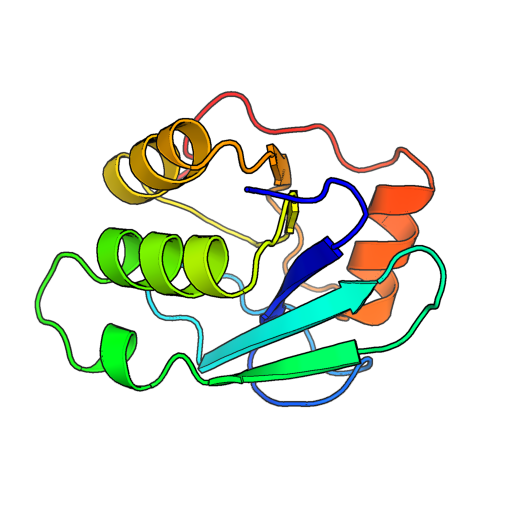
ATOM 764 C C . LEU A 1 108 ? 0.663 38.881 -4.401 1.00 18.22 108 LEU A C 1
ATOM 765 O O . LEU A 1 108 ? 1.031 40.015 -4.766 1.00 18.53 108 LEU A O 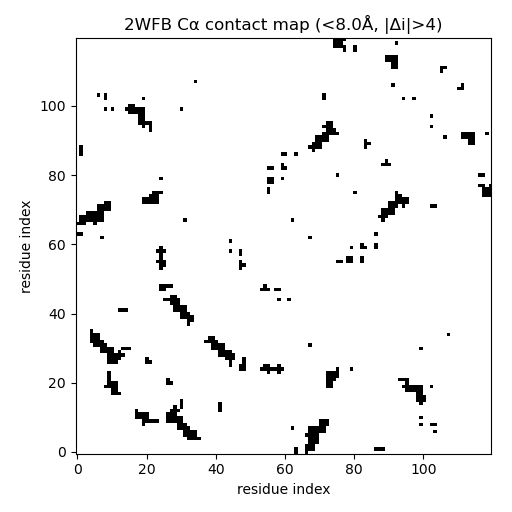1
ATOM 770 N N . ASP A 1 109 ? -0.064 38.069 -5.155 1.00 18.10 109 ASP A N 1
ATOM 771 C CA . ASP A 1 109 ? -0.520 38.432 -6.488 1.00 19.01 109 ASP A CA 1
ATOM 772 C C . ASP A 1 109 ? -1.737 39.358 -6.456 1.00 18.99 109 ASP A C 1
ATOM 773 O O . ASP A 1 109 ? -2.266 39.675 -7.492 1.00 19.44 109 ASP A O 1
ATOM 778 N N . GLY A 1 110 ? -2.196 39.778 -5.276 1.00 19.03 110 GLY A N 1
ATOM 779 C CA . GLY A 1 110 ? -3.351 40.675 -5.181 1.00 18.78 110 GLY A CA 1
ATOM 780 C C . GLY A 1 110 ? -4.724 40.050 -5.365 1.00 19.61 110 GLY A C 1
ATOM 781 O O . GLY A 1 110 ? -5.708 40.768 -5.551 1.00 19.26 110 GLY A O 1
ATOM 782 N N . GLN A 1 111 ? -4.804 38.723 -5.255 1.00 19.14 111 GLN A N 1
ATOM 783 C CA A GLN A 1 111 ? -6.043 37.978 -5.502 0.50 19.68 111 GLN A CA 1
ATOM 784 C CA B GLN A 1 111 ? -6.055 38.003 -5.500 0.50 19.77 111 GLN A CA 1
ATOM 785 C C . GLN A 1 111 ? -6.832 37.660 -4.218 1.00 19.98 111 GLN A C 1
ATOM 786 O O . GLN A 1 111 ? -7.850 36.944 -4.263 1.00 19.63 111 GLN A O 1
ATOM 797 N N . VAL A 1 112 ? -6.356 38.167 -3.074 1.00 19.61 112 VAL A N 1
ATOM 798 C CA . VAL A 1 112 ? -6.996 37.934 -1.776 1.00 19.27 112 VAL A CA 1
ATOM 799 C C . VAL A 1 112 ? -7.446 39.245 -1.123 1.00 20.68 112 VAL A C 1
ATOM 800 O O . VAL A 1 112 ? -6.632 39.972 -0.548 1.00 21.12 112 VAL A O 1
ATOM 804 N N . PRO A 1 113 ? -8.752 39.540 -1.192 1.00 21.68 113 PRO A N 1
ATOM 805 C CA . PRO A 1 113 ? -9.338 40.713 -0.540 1.00 22.81 113 PRO A CA 1
ATOM 806 C C . PRO A 1 113 ? -9.150 40.644 0.966 1.00 23.70 113 PRO A C 1
ATOM 807 O O . PRO A 1 113 ? -9.321 39.567 1.548 1.00 23.48 113 PRO A O 1
ATOM 811 N N . MET A 1 114 ? -8.754 41.739 1.611 1.00 24.94 114 MET A N 1
ATOM 812 C CA A MET A 1 114 ? -8.671 41.699 3.058 0.60 25.47 114 MET A CA 1
ATOM 813 C CA C MET A 1 114 ? -8.676 41.756 3.077 0.40 25.48 114 MET A CA 1
ATOM 814 C C . MET A 1 114 ? -10.103 41.731 3.600 1.00 25.46 114 MET A C 1
ATOM 815 O O . MET A 1 114 ? -10.953 42.458 3.090 1.00 26.27 114 MET A O 1
ATOM 824 N N . ALA A 1 115 ? -10.386 40.865 4.572 1.00 24.80 115 ALA A N 1
ATOM 825 C CA . ALA A 1 115 ? -11.748 40.741 5.106 1.00 24.07 115 ALA A CA 1
ATOM 826 C C . ALA A 1 115 ? -12.090 41.904 6.009 1.00 24.05 115 ALA A C 1
ATOM 827 O O . ALA A 1 115 ? -11.219 42.415 6.721 1.00 24.02 115 ALA A O 1
ATOM 829 N N . ALA A 1 116 ? -13.358 42.308 5.974 1.00 23.69 116 ALA A N 1
ATOM 830 C CA . ALA A 1 116 ? -13.860 43.416 6.777 1.00 24.10 116 ALA A CA 1
ATOM 831 C C . ALA A 1 116 ? -14.496 42.920 8.061 1.00 23.93 116 ALA A C 1
ATOM 832 O O . ALA A 1 116 ? -14.623 43.677 9.019 1.00 24.53 116 ALA A O 1
ATOM 834 N N . GLY A 1 117 ? -14.882 41.641 8.096 1.00 23.32 117 GLY A N 1
ATOM 835 C CA . GLY A 1 117 ? -15.493 41.080 9.295 1.00 22.06 117 GLY A CA 1
ATOM 836 C C . GLY A 1 117 ? -15.391 39.581 9.326 1.00 21.33 117 GLY A C 1
ATOM 837 O O . GLY A 1 117 ? -14.889 38.983 8.379 1.00 22.45 117 GLY A O 1
ATOM 838 N N . PRO A 1 118 ? -15.844 38.954 10.421 1.00 20.99 118 PRO A N 1
ATOM 839 C CA . PRO A 1 118 ? -15.794 37.494 10.503 1.00 20.89 118 PRO A CA 1
ATOM 840 C C . PRO A 1 118 ? -16.692 36.861 9.444 1.00 21.45 118 PRO A C 1
ATOM 841 O O . PRO A 1 118 ? -17.650 37.485 8.992 1.00 21.98 118 PRO A O 1
ATOM 845 N N . ASN A 1 119 ? -16.390 35.642 9.032 1.00 21.79 119 ASN A N 1
ATOM 846 C CA . ASN A 1 119 ? -17.279 34.956 8.102 1.00 22.38 119 ASN A CA 1
ATOM 847 C C . ASN A 1 119 ? -17.894 33.704 8.715 1.00 23.22 119 ASN A C 1
ATOM 848 O O . ASN A 1 119 ? -18.304 32.813 8.000 1.00 23.89 119 ASN A O 1
ATOM 853 N N . LYS A 1 120 ? -17.945 33.619 10.033 1.00 24.74 120 LYS A N 1
ATOM 854 C CA . LYS A 1 120 ? -18.620 32.486 10.659 1.00 26.52 120 LYS A CA 1
ATOM 855 C C . LYS A 1 120 ? -19.202 32.752 12.054 1.00 27.55 120 LYS A C 1
ATOM 856 O O . LYS A 1 120 ? -19.051 33.851 12.605 1.00 29.09 120 LYS A O 1
#

Solvent-accessible surface area: 5812 Å² total; per-residue (Å²): 126,45,86,112,103,77,1,0,0,0,0,95,21,106,40,40,92,36,86,2,12,47,124,5,12,70,0,28,0,0,3,6,0,43,23,68,101,78,58,52,96,70,29,101,1,26,70,0,82,113,68,111,148,32,6,13,66,44,0,3,92,34,0,50,174,20,7,0,2,0,0,0,0,0,88,1,11,87,152,11,10,122,20,0,108,87,34,31,6,96,3,0,23,92,2,68,63,31,27,1,104,92,0,0,100,92,31,81,90,70,113,12,111,72,27,105,23,57,50,152

Organism: Megalodesulfovibrio gigas (NCBI:txid879)

InterPro domains:
  IPR003731 Dinitrogenase iron-molybdenum cofactor biosynthesis [PF02579] (14-105)
  IPR036105 Dinitrogenase iron-molybdenum cofactor biosynthesis superfamily [G3DSA:3.30.420.130] (1-117)
  IPR036105 Dinitrogenase iron-molybdenum cofactor biosynthesis superfamily [SSF53146] (2-111)

Sequence (120 aa):
ASHMQRIAVTAEGPGLDGLVDPRFGRAAGFVVVDAATMAAEYVDNGASQTLSHGAGINAAQVLAKSGAGVLLTGYVGPKAFQALQAAGIKVGQDLEGLTVRQAVQRFLDGQQVPMMAAGPNK

Secondary structure (DSSP, 8-state):
--EEEEEEEEESSSSTTSBBPS-STT-SEEEEEETTS--EEEEE-HHHHT-SS-HHHHHHHHHHHHTEEEEE-S---HHHHHHHHHTT-EEE---TTSBHHHHHHHHHTT-SPBPSS---

B-factor: mean 22.52, std 8.51, range [9.62, 59.4]

Nearest PDB structures (foldseek):
  2wfb-assembly1_A  TM=1.008E+00  e=1.742E-26  Megalodesulfovibrio gigas
  1rdu-assembly1_A  TM=8.832E-01  e=1.615E-09  Thermotoga maritima
  1t3v-assembly1_A  TM=8.189E-01  e=1.135E-06  Thermotoga maritima
  1o13-assembly1_A  TM=8.476E-01  e=5.386E-06  Thermotoga maritima
  1p90-assembly1_A  TM=7.980E-01  e=5.061E-04  Azotobacter vinelandii